Protein AF-A0A162C920-F1 (afdb_monomer)

Mean predicted aligned error: 5.95 Å

InterPro domains:
  IPR000477 Reverse transcriptase domain [PF00078] (1-70)
  IPR043128 Reverse transcriptase/Diguanylate cyclase domain [G3DSA:3.30.70.270] (1-71)
  IPR043502 DNA/RNA polymerase superfamily [SSF56672] (1-70)
  IPR053134 RNA-directed DNA polymerase homolog [PTHR24559] (1-71)

Radius of gyration: 12.68 Å; Cα contacts (8 Å, |Δi|>4): 53; chains: 1; bounding box: 27×24×35 Å

Sequence (71 aa):
MPFGLCSAPSTFQRLMDMVLAGLKWTDCLVYMDDVVIFGKDAKEHLERLGKVLSCFRKANLKLKMEKCGFG

Solvent-accessible surface area (backbone atoms only — not comparable to full-atom values): 4439 Å² total; per-residue (Å²): 134,71,90,87,50,92,60,46,55,64,52,49,32,53,50,49,50,62,60,38,61,87,39,58,82,75,38,29,46,77,53,68,93,48,74,49,72,61,51,97,42,76,66,53,30,52,54,39,48,52,53,52,52,49,36,35,55,75,69,71,54,82,79,64,66,95,76,62,84,84,132

Organism: NCBI:txid35525

Secondary structure (DSSP, 8-state):
--TT-TTHHHHHHHHHHHHTTTTBTTTEEEETTEEEE--SSHHHHHHHHHHHHHHHHHTT----GGG----

Nearest PDB structures (foldseek):
  7sr6-assembly1_A  TM=8.423E-01  e=1.057E-01  Homo sapiens
  6odm-assembly1_H  TM=3.148E-01  e=4.963E+00  Human alphaherpesvirus 1 strain KOS

pLDDT: mean 81.21, std 8.73, range [55.0, 90.31]

Structure (mmCIF, N/CA/C/O backbone):
data_AF-A0A162C920-F1
#
_entry.id   AF-A0A162C920-F1
#
loop_
_atom_site.group_PDB
_atom_site.id
_atom_site.type_symbol
_atom_site.label_atom_id
_atom_site.label_alt_id
_atom_site.label_comp_id
_atom_site.label_asym_id
_atom_site.label_entity_id
_atom_site.label_seq_id
_atom_site.pdbx_PDB_ins_code
_atom_site.Cartn_x
_atom_site.Cartn_y
_atom_site.Cartn_z
_atom_site.occupancy
_atom_site.B_iso_or_equiv
_atom_site.auth_seq_id
_atom_site.auth_comp_id
_atom_site.auth_asym_id
_atom_site.auth_atom_id
_atom_site.pdbx_PDB_model_num
ATOM 1 N N . MET A 1 1 ? 9.708 -9.657 -11.910 1.00 57.00 1 MET A N 1
ATOM 2 C CA . MET A 1 1 ? 9.734 -8.832 -13.135 1.00 57.00 1 MET A CA 1
ATOM 3 C C . MET A 1 1 ? 11.078 -8.112 -13.176 1.00 57.00 1 MET A C 1
ATOM 5 O O . MET A 1 1 ? 11.424 -7.548 -12.144 1.00 57.00 1 MET A O 1
ATOM 9 N N . PRO A 1 2 ? 11.879 -8.206 -14.252 1.00 59.88 2 PRO A N 1
ATOM 10 C CA . PRO A 1 2 ? 13.173 -7.524 -14.317 1.00 59.88 2 PRO A CA 1
ATOM 11 C C . PRO A 1 2 ? 12.986 -6.003 -14.446 1.00 59.88 2 PRO A C 1
ATOM 13 O O . PRO A 1 2 ? 12.104 -5.544 -15.174 1.00 59.88 2 PRO A O 1
ATOM 16 N N . PHE A 1 3 ? 13.809 -5.229 -13.735 1.00 55.00 3 PHE A N 1
ATOM 17 C CA . PHE A 1 3 ? 13.871 -3.773 -13.891 1.00 55.00 3 PHE A CA 1
ATOM 18 C C . PHE A 1 3 ? 14.371 -3.422 -15.302 1.00 55.00 3 PHE A C 1
ATOM 20 O O . PHE A 1 3 ? 15.314 -4.041 -15.787 1.00 55.00 3 PHE A O 1
ATOM 27 N N . GLY A 1 4 ? 13.739 -2.443 -15.961 1.00 56.22 4 GLY A N 1
ATOM 28 C CA . GLY A 1 4 ? 14.123 -1.980 -17.306 1.00 56.22 4 GLY A CA 1
ATOM 29 C C . GLY A 1 4 ? 13.193 -2.409 -18.448 1.00 56.22 4 GLY A C 1
ATOM 30 O O . GLY A 1 4 ? 13.375 -1.962 -19.577 1.00 56.22 4 GLY A O 1
ATOM 31 N N . LEU A 1 5 ? 12.160 -3.218 -18.179 1.00 65.50 5 LEU A N 1
ATOM 32 C CA . LEU A 1 5 ? 11.092 -3.457 -19.154 1.00 65.50 5 LEU A CA 1
ATOM 33 C C . LEU A 1 5 ? 10.154 -2.241 -19.207 1.00 65.50 5 LEU A C 1
ATOM 35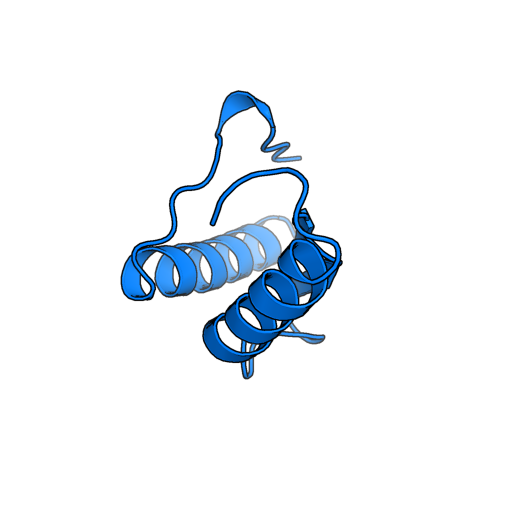 O O . LEU A 1 5 ? 9.572 -1.866 -18.191 1.00 65.50 5 LEU A O 1
ATOM 39 N N . CYS A 1 6 ? 9.944 -1.665 -20.391 1.00 64.06 6 CYS A N 1
ATOM 40 C CA . CYS A 1 6 ? 9.084 -0.486 -20.578 1.00 64.06 6 CYS A CA 1
ATOM 41 C C . CYS A 1 6 ? 7.622 -0.715 -20.108 1.00 64.06 6 CYS A C 1
ATOM 43 O O . CYS A 1 6 ? 6.936 0.216 -19.703 1.00 64.06 6 CYS A O 1
ATOM 45 N N . SER A 1 7 ? 7.163 -1.973 -20.082 1.00 69.12 7 SER A N 1
ATOM 46 C CA . SER A 1 7 ? 5.833 -2.408 -19.618 1.00 69.12 7 SER A CA 1
ATOM 47 C C . SER A 1 7 ? 5.794 -2.967 -18.184 1.00 69.12 7 SER A C 1
ATOM 49 O O . SER A 1 7 ? 4.752 -3.443 -17.720 1.00 69.12 7 SER A O 1
ATOM 51 N N . ALA A 1 8 ? 6.917 -2.928 -17.461 1.00 73.81 8 ALA A N 1
ATOM 52 C CA . ALA A 1 8 ? 6.973 -3.333 -16.060 1.00 73.81 8 ALA A CA 1
ATOM 53 C C . ALA A 1 8 ? 6.035 -2.527 -15.137 1.00 73.81 8 ALA A C 1
ATOM 55 O O . ALA A 1 8 ? 5.268 -3.163 -14.407 1.00 73.81 8 ALA A O 1
ATOM 56 N N . PRO A 1 9 ? 5.998 -1.178 -15.195 1.00 74.06 9 PRO A N 1
ATOM 57 C CA . PRO A 1 9 ? 5.142 -0.402 -14.295 1.00 74.06 9 PRO A CA 1
ATOM 58 C C . PRO A 1 9 ? 3.652 -0.618 -14.580 1.00 74.06 9 PRO A C 1
ATOM 60 O O . PRO A 1 9 ? 2.853 -0.743 -13.658 1.00 74.06 9 PRO A O 1
ATOM 63 N N . SER A 1 10 ? 3.262 -0.750 -15.850 1.00 79.94 10 SER A N 1
ATOM 64 C CA . SER A 1 10 ? 1.863 -0.976 -16.230 1.00 79.94 10 SER A CA 1
ATOM 65 C C . SER A 1 10 ? 1.348 -2.352 -15.797 1.00 79.94 10 SER A C 1
ATOM 67 O O . SER A 1 10 ? 0.194 -2.482 -15.383 1.00 79.94 10 SER A O 1
ATOM 69 N N . THR A 1 11 ? 2.201 -3.378 -15.830 1.00 82.25 11 THR A N 1
ATOM 70 C CA . THR A 1 11 ? 1.847 -4.720 -15.341 1.00 82.25 11 T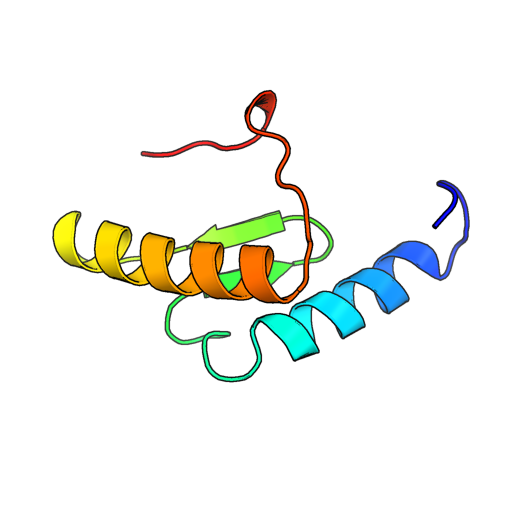HR A CA 1
ATOM 71 C C . THR A 1 11 ? 1.738 -4.748 -13.817 1.00 82.25 11 THR A C 1
ATOM 73 O O . THR A 1 11 ? 0.789 -5.323 -13.282 1.00 82.25 11 THR A O 1
ATOM 76 N N . PHE A 1 12 ? 2.669 -4.093 -13.117 1.00 81.12 12 PHE A N 1
ATOM 77 C CA . PHE A 1 12 ? 2.639 -3.991 -11.660 1.00 81.12 12 PHE A CA 1
ATOM 78 C C . PHE A 1 12 ? 1.415 -3.212 -11.172 1.00 81.12 12 PHE A C 1
ATOM 80 O O . PHE A 1 12 ? 0.710 -3.663 -10.272 1.00 81.12 12 PHE A O 1
ATOM 87 N N . GLN A 1 13 ? 1.080 -2.113 -11.846 1.00 82.81 13 GLN A N 1
ATOM 88 C CA . GLN A 1 13 ? -0.100 -1.328 -11.515 1.00 82.81 13 GLN A CA 1
ATOM 89 C C . GLN A 1 13 ? -1.404 -2.105 -11.730 1.00 82.81 13 GLN A C 1
ATOM 91 O O . GLN A 1 13 ? -2.305 -2.001 -10.904 1.00 82.81 13 GLN A O 1
ATOM 96 N N . ARG A 1 14 ? -1.505 -2.939 -12.776 1.00 85.25 14 ARG A N 1
ATOM 97 C CA . ARG A 1 14 ? -2.652 -3.851 -12.967 1.00 85.25 14 ARG A CA 1
ATOM 98 C C . ARG A 1 14 ? -2.771 -4.886 -11.854 1.00 85.25 14 ARG A C 1
ATOM 100 O O . ARG A 1 14 ? -3.876 -5.191 -11.419 1.00 85.25 14 ARG A O 1
ATOM 107 N N . LEU A 1 15 ? -1.646 -5.427 -11.395 1.00 85.94 15 LEU A N 1
ATOM 108 C CA . LEU A 1 15 ? -1.633 -6.352 -10.267 1.00 85.94 15 LEU A CA 1
ATOM 109 C C . LEU A 1 15 ? -2.084 -5.654 -8.979 1.00 85.94 15 LEU A C 1
ATOM 111 O O . LEU A 1 15 ? -2.928 -6.191 -8.269 1.00 85.94 15 LEU A O 1
ATOM 115 N N . MET A 1 16 ? -1.598 -4.440 -8.716 1.00 85.19 16 MET A N 1
ATOM 116 C CA . MET A 1 16 ? -2.039 -3.649 -7.567 1.00 85.19 16 MET A CA 1
ATOM 117 C C . MET A 1 16 ? -3.521 -3.285 -7.642 1.00 85.19 16 MET A C 1
ATOM 119 O O . MET A 1 16 ? -4.222 -3.367 -6.639 1.00 85.19 16 MET A O 1
ATOM 123 N N . ASP A 1 17 ? -4.025 -2.951 -8.828 1.00 84.25 17 ASP A N 1
ATOM 124 C CA . ASP A 1 17 ? -5.447 -2.681 -9.037 1.00 84.25 17 ASP A CA 1
ATOM 125 C C . ASP A 1 17 ? -6.319 -3.893 -8.679 1.00 84.25 17 ASP A C 1
ATOM 127 O O . ASP A 1 17 ? -7.331 -3.741 -8.003 1.00 84.25 17 ASP A O 1
ATOM 131 N N . MET A 1 18 ? -5.876 -5.105 -9.036 1.00 86.31 18 MET A N 1
ATOM 132 C CA . MET A 1 18 ? -6.565 -6.347 -8.673 1.00 86.31 18 MET A CA 1
ATOM 133 C C . MET A 1 18 ? -6.459 -6.682 -7.179 1.00 86.31 18 MET A C 1
ATOM 135 O O . MET A 1 18 ? -7.444 -7.100 -6.577 1.00 86.31 18 MET A O 1
ATOM 139 N N . VAL A 1 19 ? -5.289 -6.504 -6.559 1.00 85.88 19 VAL A N 1
ATOM 140 C CA . VAL A 1 19 ? -5.074 -6.823 -5.132 1.00 85.88 19 VAL A CA 1
ATOM 141 C C . VAL A 1 19 ? -5.828 -5.863 -4.212 1.00 85.88 19 VAL A C 1
ATOM 143 O O . VAL A 1 19 ? -6.330 -6.277 -3.167 1.00 85.88 19 VAL A O 1
ATOM 146 N N . LEU A 1 20 ? -5.915 -4.590 -4.599 1.00 84.00 20 LEU A N 1
ATOM 147 C CA . LEU A 1 20 ? -6.631 -3.551 -3.859 1.00 84.00 20 LEU A CA 1
ATOM 148 C C . LEU A 1 20 ? -8.028 -3.267 -4.435 1.00 84.00 20 LEU A C 1
ATOM 150 O O . LEU A 1 20 ? -8.645 -2.255 -4.086 1.00 84.00 20 LEU A O 1
ATOM 154 N N . ALA A 1 21 ? -8.552 -4.158 -5.283 1.00 82.75 21 ALA A N 1
ATOM 155 C CA . ALA A 1 21 ? -9.897 -4.045 -5.832 1.00 82.75 21 ALA A CA 1
ATOM 156 C C . ALA A 1 21 ? -10.925 -3.966 -4.688 1.00 82.75 21 ALA A C 1
ATOM 158 O O . ALA A 1 21 ? -11.039 -4.877 -3.869 1.00 82.75 21 ALA A O 1
ATOM 159 N N . GLY A 1 22 ? -11.649 -2.845 -4.607 1.00 82.62 22 GLY A N 1
ATOM 160 C CA . GLY A 1 22 ? -12.642 -2.563 -3.559 1.00 82.62 22 GLY A CA 1
ATOM 161 C C . GLY A 1 22 ? -12.144 -1.725 -2.372 1.00 82.62 22 GLY A C 1
ATOM 162 O O . GLY A 1 22 ? -12.966 -1.144 -1.673 1.00 82.62 22 GLY A O 1
ATOM 163 N N . LEU A 1 23 ? -10.827 -1.606 -2.169 1.00 82.56 23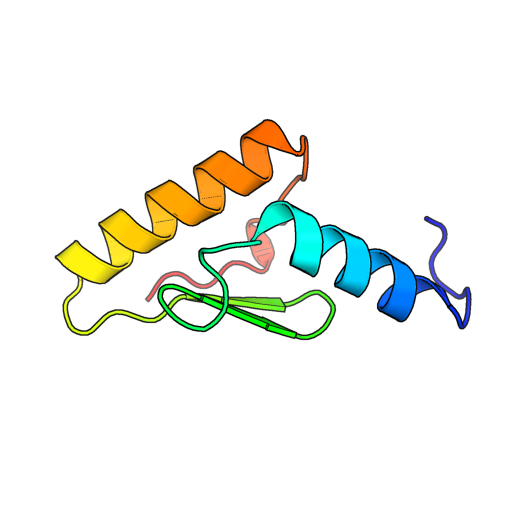 LEU A N 1
ATOM 164 C CA . LEU A 1 23 ? -10.218 -0.703 -1.170 1.00 82.56 23 LEU A CA 1
ATOM 165 C C . LEU A 1 23 ? -9.660 0.574 -1.812 1.00 82.56 23 LEU A C 1
ATOM 167 O O . LEU A 1 23 ? -9.491 1.603 -1.148 1.00 82.56 23 LEU A O 1
ATOM 171 N N . LYS A 1 24 ? -9.363 0.500 -3.113 1.00 80.81 24 LYS A N 1
ATOM 172 C CA . LYS A 1 24 ? -8.876 1.616 -3.918 1.00 80.81 24 LYS A CA 1
ATOM 173 C C . LYS A 1 24 ? -9.913 2.743 -3.945 1.00 80.81 24 LYS A C 1
ATOM 175 O O . LYS A 1 24 ? -11.090 2.481 -4.170 1.00 80.81 24 LYS A O 1
ATOM 180 N N . TRP A 1 25 ? -9.454 3.980 -3.753 1.00 79.00 25 TRP A N 1
ATOM 181 C CA . TRP A 1 25 ? -10.237 5.226 -3.647 1.00 79.00 25 TRP A CA 1
ATOM 182 C C . TRP A 1 25 ? -10.993 5.443 -2.334 1.00 79.00 25 TRP A C 1
ATOM 184 O O . TRP A 1 25 ? -11.301 6.591 -2.021 1.00 79.00 25 TRP A O 1
ATOM 194 N N . THR A 1 26 ? -11.238 4.395 -1.548 1.00 82.31 26 THR A N 1
ATOM 195 C CA . THR A 1 26 ? -11.950 4.504 -0.264 1.00 82.31 26 THR A CA 1
ATOM 196 C C . THR A 1 26 ? -10.982 4.567 0.910 1.00 82.31 26 THR A C 1
ATOM 198 O O . THR A 1 26 ? -11.034 5.486 1.723 1.00 82.31 26 THR A O 1
ATOM 201 N N . ASP A 1 27 ? -10.075 3.591 0.981 1.00 84.06 27 ASP A N 1
ATOM 202 C CA . ASP A 1 27 ? -9.153 3.417 2.105 1.00 84.06 27 ASP A CA 1
ATOM 203 C C . ASP A 1 27 ? -7.696 3.701 1.708 1.00 84.06 27 ASP A C 1
ATOM 205 O O . ASP A 1 27 ? -6.845 3.962 2.559 1.00 84.06 27 ASP A O 1
ATOM 209 N N . CYS A 1 28 ? -7.392 3.631 0.409 1.00 87.69 28 CYS A N 1
ATOM 210 C CA . CYS A 1 28 ? -6.043 3.794 -0.116 1.00 87.69 28 CYS A CA 1
ATOM 211 C C . CYS A 1 28 ? -6.028 4.272 -1.575 1.00 87.69 28 CYS A C 1
ATOM 213 O O . CYS A 1 28 ? -6.939 4.016 -2.366 1.00 87.69 28 CYS A O 1
ATOM 215 N N . LEU A 1 29 ? -4.957 4.970 -1.931 1.00 87.25 29 LEU A N 1
ATOM 216 C CA . LEU A 1 29 ? -4.613 5.432 -3.267 1.00 87.25 29 LEU A CA 1
ATOM 217 C C . LEU A 1 29 ? -3.375 4.671 -3.731 1.00 87.25 29 LEU A C 1
ATOM 219 O O . LEU A 1 29 ? -2.406 4.537 -2.993 1.00 87.25 29 LEU A O 1
ATOM 223 N N . VAL A 1 30 ? -3.414 4.169 -4.959 1.00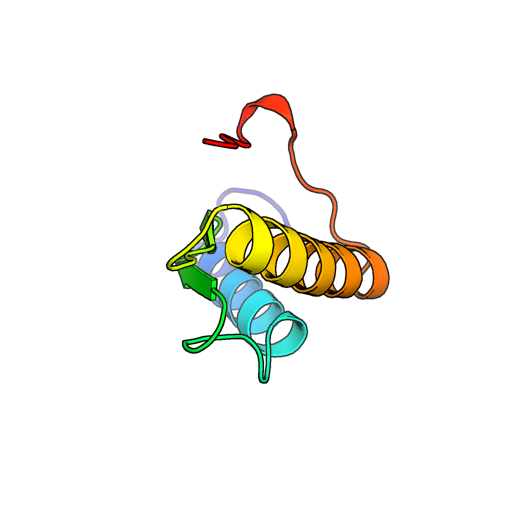 85.31 30 VAL A N 1
ATOM 224 C CA . VAL A 1 30 ? -2.331 3.378 -5.551 1.00 85.31 30 VAL A CA 1
ATOM 225 C C . VAL A 1 30 ? -1.813 4.121 -6.770 1.00 85.31 30 VAL A C 1
ATOM 227 O O . VAL A 1 30 ? -2.591 4.417 -7.683 1.00 85.31 30 VAL A O 1
ATOM 230 N N . TYR A 1 31 ? -0.509 4.375 -6.807 1.00 81.38 31 TYR A N 1
ATOM 231 C CA . TYR A 1 31 ? 0.168 4.986 -7.941 1.00 81.38 31 TYR A CA 1
ATOM 232 C C . TYR A 1 31 ? 1.497 4.275 -8.212 1.00 81.38 31 TYR A C 1
ATOM 234 O O . TYR A 1 31 ? 2.430 4.380 -7.423 1.00 81.38 31 TYR A O 1
ATOM 242 N N . MET A 1 32 ? 1.582 3.555 -9.337 1.00 77.62 32 MET A N 1
ATOM 243 C CA . MET A 1 32 ? 2.731 2.714 -9.697 1.00 77.62 32 MET A CA 1
ATOM 244 C C . MET A 1 32 ? 3.145 1.756 -8.564 1.00 77.62 32 MET A C 1
ATOM 246 O O . MET A 1 32 ? 2.436 0.782 -8.306 1.00 77.62 32 MET A O 1
ATOM 250 N N . ASP A 1 33 ? 4.277 2.031 -7.912 1.00 77.75 33 ASP A N 1
ATOM 251 C CA . ASP A 1 33 ? 4.860 1.240 -6.827 1.00 77.75 33 ASP A CA 1
ATOM 252 C C . ASP A 1 33 ? 4.498 1.760 -5.425 1.00 77.75 33 ASP A C 1
ATOM 254 O O . ASP A 1 33 ? 4.765 1.082 -4.431 1.00 77.75 33 ASP A O 1
ATOM 258 N N . ASP A 1 34 ? 3.870 2.933 -5.335 1.00 81.44 34 ASP A N 1
ATOM 259 C CA . ASP A 1 34 ? 3.539 3.591 -4.078 1.00 81.44 34 ASP A CA 1
ATOM 260 C C . ASP A 1 34 ? 2.052 3.429 -3.739 1.00 81.44 34 ASP A C 1
ATOM 262 O O . ASP A 1 34 ? 1.156 3.622 -4.569 1.00 81.44 34 ASP A O 1
ATOM 266 N N . VAL A 1 35 ? 1.783 3.088 -2.476 1.00 85.25 35 VAL A N 1
ATOM 267 C CA . VAL A 1 35 ? 0.427 3.010 -1.925 1.00 85.25 35 VAL A CA 1
ATOM 268 C C . VAL A 1 35 ? 0.306 3.975 -0.760 1.00 85.25 35 VAL A C 1
ATOM 270 O O . VAL A 1 35 ? 0.987 3.841 0.253 1.00 85.25 35 VAL A O 1
ATOM 273 N N . VAL A 1 36 ? -0.589 4.944 -0.916 1.00 87.12 36 VAL A N 1
ATOM 274 C CA . VAL A 1 36 ? -0.891 5.971 0.074 1.00 87.12 36 VAL A CA 1
ATOM 275 C C . VAL A 1 36 ? -2.179 5.591 0.782 1.00 87.12 36 VAL A C 1
ATOM 277 O O . VAL A 1 36 ? -3.235 5.477 0.167 1.00 87.12 36 VAL A O 1
ATOM 280 N N . ILE A 1 37 ? -2.101 5.397 2.090 1.00 88.44 37 ILE A N 1
ATOM 281 C CA . ILE A 1 37 ? -3.251 5.071 2.931 1.00 88.44 37 ILE A CA 1
ATOM 282 C C . ILE A 1 37 ? -3.613 6.346 3.676 1.00 88.44 37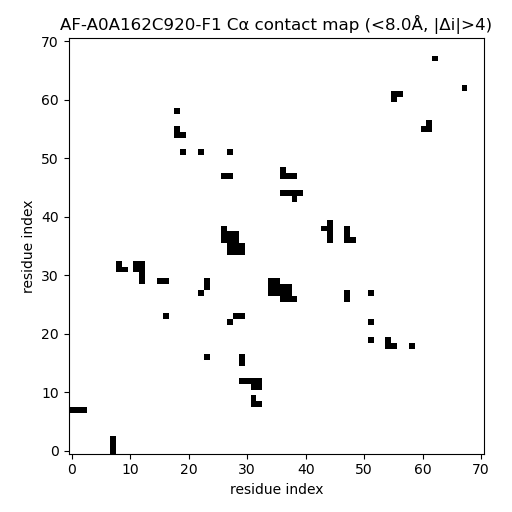 ILE A C 1
ATOM 284 O O . ILE A 1 37 ? -2.747 6.993 4.254 1.00 88.44 37 ILE A O 1
ATOM 288 N N . PHE A 1 38 ? -4.880 6.736 3.639 1.00 86.38 38 PHE A N 1
ATOM 289 C CA . PHE A 1 38 ? -5.352 7.958 4.284 1.00 86.38 38 PHE A CA 1
ATOM 290 C C . PHE A 1 38 ? -6.512 7.622 5.214 1.00 86.38 38 PHE A C 1
ATOM 292 O O . PHE A 1 38 ? -7.288 6.705 4.956 1.00 86.38 38 PHE A O 1
ATOM 299 N N . GLY A 1 39 ? -6.616 8.349 6.321 1.00 85.31 39 GLY A N 1
ATOM 300 C CA . GLY A 1 39 ? -7.636 8.172 7.351 1.00 85.31 39 GLY A CA 1
ATOM 301 C C . GLY A 1 39 ? -7.879 9.499 8.049 1.00 85.31 39 GLY A C 1
ATOM 302 O O . GLY A 1 39 ? -6.964 10.316 8.130 1.00 85.31 39 GLY A O 1
ATOM 303 N N . LYS A 1 40 ? -9.110 9.738 8.507 1.00 86.00 40 LYS A N 1
ATOM 304 C CA . LYS A 1 40 ? -9.442 10.984 9.213 1.00 86.00 40 LYS A CA 1
ATOM 305 C C . LYS A 1 40 ? -8.870 11.010 10.635 1.00 86.00 40 LYS A C 1
ATOM 307 O O . LYS A 1 40 ? -8.452 12.057 11.116 1.00 86.00 40 LYS A O 1
ATOM 312 N N . ASP A 1 41 ? -8.809 9.838 11.258 1.00 89.44 41 ASP A N 1
ATOM 313 C CA . ASP A 1 41 ? -8.319 9.611 12.612 1.00 89.44 41 ASP A CA 1
ATOM 314 C C . ASP A 1 41 ? -7.244 8.519 12.602 1.00 89.44 41 ASP A C 1
ATOM 316 O O . ASP A 1 41 ? -7.292 7.598 11.783 1.00 89.44 41 ASP A O 1
ATOM 320 N N . ALA A 1 42 ? -6.314 8.551 13.561 1.00 86.44 42 ALA A N 1
ATOM 321 C CA . ALA A 1 42 ? -5.255 7.539 13.678 1.00 86.44 42 ALA A CA 1
ATOM 322 C C . ALA A 1 42 ? -5.813 6.109 13.813 1.00 86.44 42 ALA A C 1
ATOM 324 O O . ALA A 1 42 ? -5.235 5.148 13.307 1.00 86.44 42 ALA A O 1
ATOM 325 N N . LYS A 1 43 ? -6.972 5.968 14.468 1.00 87.88 43 LYS A N 1
ATOM 326 C CA . LYS A 1 43 ? -7.660 4.683 14.639 1.00 87.88 43 LYS A CA 1
ATOM 327 C C . LYS A 1 43 ? -8.175 4.146 13.301 1.00 87.88 43 LYS A C 1
ATOM 329 O O . LYS A 1 43 ? -7.877 3.011 12.948 1.00 87.88 43 LYS A O 1
ATOM 334 N N . GLU A 1 44 ? -8.851 4.997 12.530 1.00 88.38 44 GLU A N 1
ATOM 335 C CA . GLU A 1 44 ? -9.337 4.659 11.190 1.00 88.38 44 GLU A CA 1
ATOM 336 C C . GLU A 1 44 ? -8.166 4.357 10.244 1.00 88.38 44 GLU A C 1
ATOM 338 O O . GLU A 1 44 ? -8.202 3.378 9.500 1.00 88.38 44 GLU A O 1
ATOM 343 N N . HIS A 1 45 ? -7.087 5.143 10.318 1.00 89.00 45 HIS A N 1
ATOM 344 C CA . HIS A 1 45 ? -5.875 4.903 9.540 1.00 89.00 45 HIS A CA 1
ATOM 345 C C . HIS A 1 45 ? -5.257 3.528 9.846 1.00 89.00 45 HIS A C 1
ATOM 347 O O . HIS A 1 45 ? -4.932 2.791 8.917 1.00 89.00 45 HIS A O 1
ATOM 353 N N . LEU A 1 46 ? -5.156 3.132 11.122 1.00 88.38 46 LEU A N 1
ATOM 354 C CA . LEU A 1 46 ? -4.659 1.806 11.516 1.00 88.38 46 LEU A CA 1
ATOM 355 C C . LEU A 1 46 ? -5.558 0.665 11.024 1.00 88.38 46 LEU A C 1
ATOM 357 O O . LEU A 1 46 ? -5.054 -0.360 10.560 1.00 88.38 46 LEU A O 1
ATOM 361 N N . GLU A 1 47 ? -6.880 0.831 11.088 1.00 90.31 47 GLU A N 1
ATOM 362 C CA . GLU A 1 47 ? -7.824 -0.162 10.567 1.00 90.31 47 GLU A CA 1
ATOM 363 C C . GLU A 1 47 ? -7.681 -0.334 9.048 1.00 90.31 47 GLU A C 1
ATOM 365 O O . GLU A 1 47 ? -7.619 -1.460 8.543 1.00 90.31 47 GLU A O 1
ATOM 370 N N . ARG A 1 48 ? -7.565 0.777 8.311 1.00 89.50 48 ARG A N 1
ATOM 371 C CA . 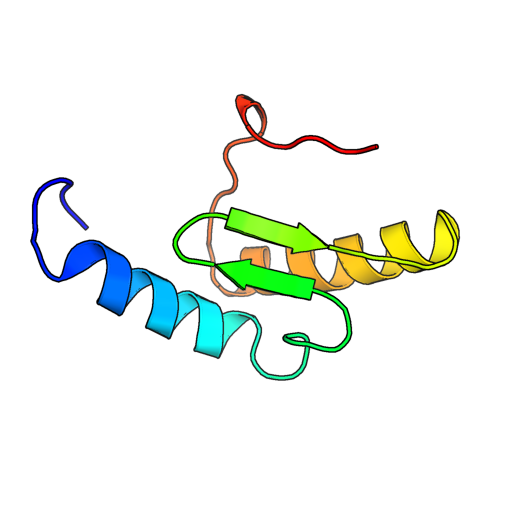ARG A 1 48 ? -7.318 0.784 6.861 1.00 89.50 48 ARG A CA 1
ATOM 372 C C . ARG A 1 48 ? -5.977 0.156 6.511 1.00 89.50 48 ARG A C 1
ATOM 374 O O . ARG A 1 48 ? -5.911 -0.696 5.623 1.00 89.50 48 ARG A O 1
ATOM 381 N N . LEU A 1 49 ? -4.931 0.505 7.256 1.00 88.69 49 LEU A N 1
ATOM 382 C CA . LEU A 1 49 ? -3.602 -0.071 7.112 1.00 88.69 49 LEU A CA 1
ATOM 383 C C . LEU A 1 49 ? -3.633 -1.592 7.288 1.00 88.69 49 LEU A C 1
ATOM 385 O O . LEU A 1 49 ? -3.093 -2.321 6.455 1.00 88.69 49 LEU A O 1
ATOM 389 N N . GLY A 1 50 ? -4.327 -2.084 8.315 1.00 89.06 50 GLY A N 1
ATOM 390 C CA . GLY A 1 50 ? -4.503 -3.516 8.551 1.00 89.06 50 GLY A CA 1
ATOM 391 C C . GLY A 1 50 ? -5.190 -4.237 7.385 1.00 89.06 50 GLY A C 1
ATOM 392 O O . GLY A 1 50 ? -4.735 -5.306 6.967 1.00 89.06 50 GLY A O 1
ATOM 393 N N . LYS A 1 51 ? -6.247 -3.646 6.809 1.00 89.31 51 LYS A N 1
ATOM 394 C CA . LYS A 1 51 ? -6.945 -4.204 5.634 1.00 89.31 51 LYS A CA 1
ATOM 395 C C . LYS A 1 51 ? -6.019 -4.297 4.422 1.00 89.31 51 LYS A C 1
ATOM 397 O O . LYS A 1 51 ? -5.92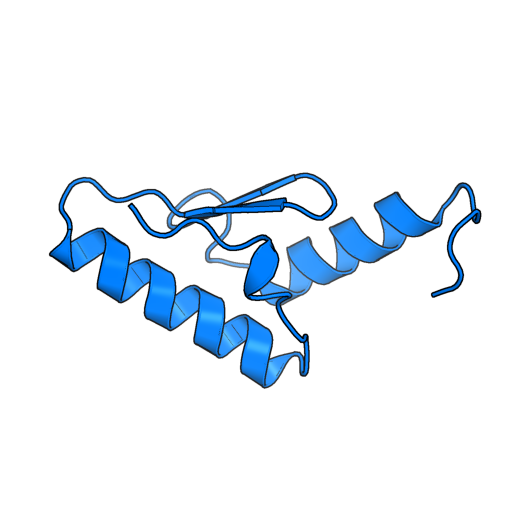0 -5.360 3.807 1.00 89.31 51 LYS A O 1
ATOM 402 N N . VAL A 1 52 ? -5.306 -3.215 4.118 1.00 88.25 52 VAL A N 1
ATOM 403 C CA . VAL A 1 52 ? -4.389 -3.141 2.975 1.00 88.25 52 VAL A CA 1
ATOM 404 C C . VAL A 1 52 ? -3.229 -4.133 3.129 1.00 88.25 52 VAL A C 1
ATOM 406 O O . VAL A 1 52 ? -2.968 -4.920 2.218 1.00 88.25 52 VAL A O 1
ATOM 409 N N . LEU A 1 53 ? -2.592 -4.188 4.304 1.00 87.31 53 LEU A N 1
ATOM 410 C 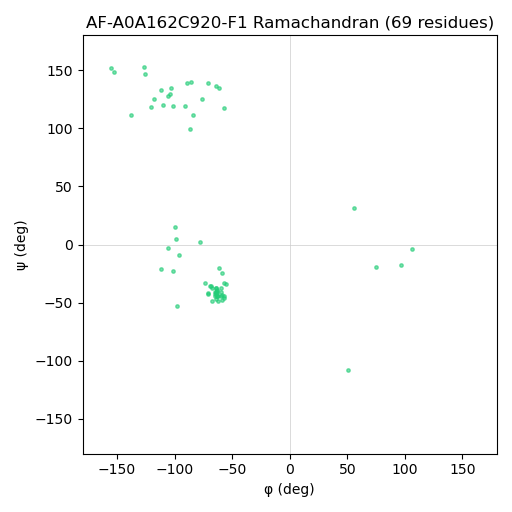CA . LEU A 1 53 ? -1.530 -5.157 4.610 1.00 87.31 53 LEU A CA 1
ATOM 411 C C . LEU A 1 53 ? -2.011 -6.612 4.501 1.00 87.31 53 LEU A C 1
ATOM 413 O O . LEU A 1 53 ? -1.271 -7.478 4.030 1.00 87.31 53 LEU A O 1
ATOM 417 N N . SER A 1 54 ? -3.253 -6.893 4.901 1.00 89.38 54 SER A N 1
ATOM 418 C CA . SER A 1 54 ? -3.856 -8.223 4.761 1.00 89.38 54 SER A CA 1
ATOM 419 C C . SER A 1 54 ? -4.024 -8.624 3.291 1.00 89.38 54 SER A C 1
ATOM 421 O O . SER A 1 54 ? -3.676 -9.748 2.920 1.00 89.38 54 SER A O 1
ATOM 423 N N . CYS A 1 55 ? -4.477 -7.706 2.430 1.00 87.25 55 CYS A N 1
ATOM 424 C CA . CYS A 1 55 ? -4.548 -7.943 0.985 1.00 87.25 55 CYS A CA 1
ATOM 425 C C . CYS A 1 55 ? -3.161 -8.189 0.378 1.00 87.25 55 CYS A C 1
ATOM 427 O O . CYS A 1 55 ? -2.984 -9.167 -0.349 1.00 87.25 55 CYS A O 1
ATOM 429 N N . PHE A 1 56 ? -2.156 -7.389 0.746 1.00 87.62 56 PHE A N 1
ATOM 430 C CA . PHE A 1 56 ? -0.770 -7.614 0.324 1.00 87.62 56 PHE A CA 1
ATOM 431 C C . PHE A 1 56 ? -0.253 -8.997 0.722 1.00 87.62 56 PHE A C 1
ATOM 433 O O . PHE A 1 56 ? 0.344 -9.701 -0.095 1.00 87.62 56 PHE A O 1
ATOM 440 N N . ARG A 1 57 ? -0.529 -9.418 1.960 1.00 87.81 57 ARG A N 1
ATOM 441 C CA . ARG A 1 57 ? -0.130 -10.732 2.466 1.00 87.81 57 ARG A CA 1
ATOM 442 C C . ARG A 1 57 ? -0.822 -11.872 1.714 1.00 87.81 57 ARG A C 1
ATOM 444 O O . ARG A 1 57 ? -0.159 -12.849 1.385 1.00 87.81 57 ARG A O 1
ATOM 451 N N . LYS A 1 58 ? -2.116 -11.741 1.395 1.00 88.19 58 LYS A N 1
ATOM 452 C CA . LYS A 1 58 ? -2.863 -12.718 0.575 1.00 88.19 58 LYS A CA 1
ATOM 453 C C . LYS A 1 58 ? -2.327 -12.812 -0.853 1.00 88.19 58 LYS A C 1
ATOM 455 O O . LYS A 1 58 ? -2.255 -13.903 -1.403 1.00 88.19 58 LYS A O 1
ATOM 460 N N . ALA A 1 59 ? -1.916 -11.685 -1.426 1.00 85.50 59 ALA A N 1
ATOM 461 C CA . ALA A 1 59 ? -1.288 -11.616 -2.742 1.00 85.50 59 ALA A CA 1
ATOM 462 C C . ALA A 1 59 ? 0.197 -12.028 -2.741 1.00 85.50 59 ALA A C 1
ATOM 464 O O . ALA A 1 59 ? 0.854 -11.969 -3.779 1.00 85.50 59 ALA A O 1
ATOM 465 N N . ASN A 1 60 ? 0.738 -12.431 -1.584 1.00 85.81 60 ASN A N 1
ATOM 466 C CA . ASN A 1 60 ? 2.134 -12.817 -1.387 1.00 85.81 60 ASN A CA 1
ATOM 467 C C . ASN A 1 60 ? 3.141 -11.728 -1.823 1.00 85.81 60 ASN A C 1
ATOM 469 O O . ASN A 1 60 ? 4.259 -12.019 -2.262 1.00 85.81 60 ASN A O 1
ATOM 473 N N . LEU A 1 61 ? 2.736 -10.463 -1.688 1.00 84.38 61 LEU A N 1
ATOM 474 C CA . LEU A 1 61 ? 3.554 -9.290 -1.965 1.00 84.38 61 LEU A CA 1
ATOM 475 C C . LEU A 1 61 ? 4.381 -8.927 -0.730 1.00 84.38 61 LEU A C 1
ATOM 477 O O . LEU A 1 61 ? 3.901 -8.983 0.403 1.00 84.38 61 LEU A O 1
ATOM 481 N N . LYS A 1 62 ? 5.639 -8.542 -0.953 1.00 81.69 62 LYS A N 1
ATOM 482 C CA . LYS A 1 62 ? 6.541 -8.081 0.107 1.00 81.69 62 LYS A CA 1
ATOM 483 C C . LYS A 1 62 ? 6.706 -6.572 0.020 1.00 81.69 62 LYS A C 1
ATOM 485 O O . LYS A 1 62 ? 7.065 -6.047 -1.028 1.00 81.69 62 LYS A O 1
ATOM 490 N N . LEU A 1 63 ? 6.481 -5.904 1.144 1.00 81.56 63 LEU A N 1
ATOM 491 C CA . LEU A 1 63 ? 6.714 -4.474 1.303 1.00 81.56 63 LEU A CA 1
ATOM 492 C C . LEU A 1 63 ? 8.147 -4.244 1.780 1.00 81.56 63 LEU A C 1
ATOM 494 O O . LEU A 1 63 ? 8.655 -4.972 2.638 1.00 81.56 63 LEU A O 1
ATOM 498 N N . LYS A 1 64 ? 8.802 -3.221 1.231 1.00 80.69 64 LYS A N 1
ATOM 499 C CA . LYS A 1 64 ? 10.135 -2.816 1.669 1.00 80.69 64 LYS A CA 1
ATOM 500 C C . LYS A 1 64 ? 10.000 -1.848 2.844 1.00 80.69 64 LYS A C 1
ATOM 502 O O . LYS A 1 64 ? 9.778 -0.662 2.632 1.00 80.69 64 LYS A O 1
ATOM 507 N N . MET A 1 65 ? 10.162 -2.361 4.066 1.00 74.62 65 MET A N 1
ATOM 508 C CA . MET A 1 65 ? 9.975 -1.592 5.308 1.00 74.62 65 MET A CA 1
ATOM 509 C C . MET A 1 65 ? 10.825 -0.315 5.367 1.00 74.62 65 MET A C 1
ATOM 511 O O . MET A 1 65 ? 10.355 0.695 5.867 1.00 74.62 65 MET A O 1
ATOM 515 N N . GLU A 1 66 ? 12.031 -0.324 4.789 1.00 75.31 66 GLU A N 1
ATOM 516 C CA . GLU A 1 66 ? 12.929 0.844 4.732 1.00 75.31 66 GLU A CA 1
ATOM 5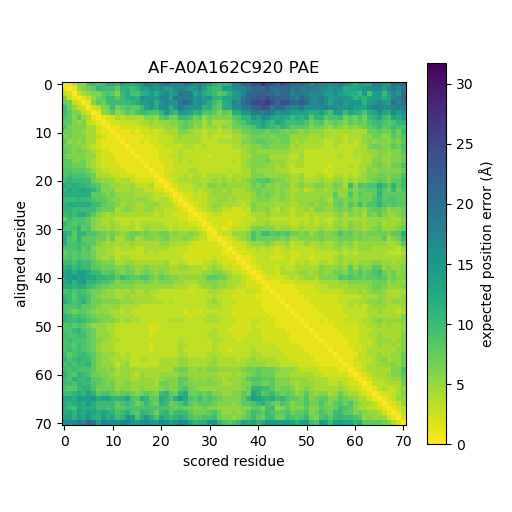17 C C . GLU A 1 66 ? 12.344 2.047 3.972 1.00 75.31 66 GLU A C 1
ATOM 519 O O . GLU A 1 66 ? 12.815 3.167 4.133 1.00 75.31 66 GLU A O 1
ATOM 524 N N . LYS A 1 67 ? 11.342 1.817 3.114 1.00 76.25 67 LYS A N 1
ATOM 525 C CA . LYS A 1 67 ? 10.632 2.862 2.366 1.00 76.25 67 LYS A CA 1
ATOM 526 C C . LYS A 1 67 ? 9.230 3.142 2.914 1.00 76.25 67 LYS A C 1
ATOM 528 O O . LYS A 1 67 ? 8.548 4.019 2.396 1.00 76.25 67 LYS A O 1
ATOM 533 N N . CYS A 1 68 ? 8.781 2.403 3.928 1.00 76.31 68 CYS A N 1
ATOM 534 C CA . CYS A 1 68 ? 7.467 2.609 4.522 1.00 76.31 68 CYS A CA 1
ATOM 535 C C . CYS A 1 68 ? 7.540 3.720 5.574 1.00 76.31 68 CYS A C 1
ATOM 537 O O . CYS A 1 68 ? 8.136 3.539 6.633 1.00 76.31 68 CYS A O 1
ATOM 539 N N . GLY A 1 69 ? 6.910 4.858 5.285 1.00 74.06 69 GLY A N 1
ATOM 540 C CA . GLY A 1 69 ? 6.635 5.893 6.277 1.00 74.06 69 GLY A CA 1
ATOM 541 C C . GLY A 1 69 ? 5.273 5.648 6.918 1.00 74.06 69 GLY A C 1
ATOM 542 O O . GLY A 1 69 ? 4.264 5.640 6.218 1.00 74.06 69 GLY A O 1
ATOM 543 N N . PHE A 1 70 ? 5.247 5.446 8.233 1.00 71.31 70 PHE A N 1
ATOM 544 C CA . PHE A 1 70 ? 4.020 5.426 9.030 1.00 71.31 70 PHE A CA 1
ATOM 545 C C . PHE A 1 70 ? 4.027 6.689 9.893 1.00 71.31 70 PHE A C 1
ATOM 547 O O . PHE A 1 70 ? 4.982 6.895 10.643 1.00 71.31 70 PHE A O 1
ATOM 554 N N . GLY A 1 71 ? 3.021 7.549 9.737 1.00 57.88 71 GLY A N 1
ATOM 555 C CA . GLY A 1 71 ? 2.926 8.856 10.390 1.00 57.88 71 GLY A CA 1
ATOM 556 C C . GLY A 1 71 ? 1.491 9.198 10.733 1.00 57.88 71 GLY A C 1
ATOM 557 O O . GLY A 1 71 ? 0.608 8.820 9.932 1.00 57.88 71 GLY A O 1
#

Foldseek 3Di:
DDPPPPCVQVVQQVLVCVLCVPVDPPQWDDDRPDIGGDDPDPVSSVVSVVVSVVSCVVSVHDDDVVPDDDD